Protein AF-A0A7T8QVP9-F1 (afdb_monomer)

Foldseek 3Di:
DPPQPVPPQPDEAEDELPVVLVDPCNVVCCVVRHSHYDRNVNHDPPCLLQDLCRVAVVVQLCVQLVVDDDPDPVRSVVSSVVSNVPDDPVRSVVSVVVNVVSVVVVVVVVVVVVVVD

Nearest PDB structures (foldseek):
  3f2k-assembly2_B  TM=8.874E-01  e=1.638E-02  Homo sapiens
  3k9j-assembly2_A  TM=8.917E-01  e=2.202E-02  Homo sapiens
  3k9k-assembly3_B  TM=8.785E-01  e=4.222E-02  Homo sapiens
  3k9j-assembly3_B  TM=7.671E-01  e=2.960E-02  Homo sapiens
  3f2k-assembly1_A  TM=7.787E-01  e=6.779E-02  Homo sapiens

Solvent-accessible surface area (backbone atoms only — not comparable to full-atom values): 6940 Å² total; per-residue (Å²): 125,79,74,72,58,66,69,77,40,72,51,68,47,80,57,60,58,51,72,72,57,67,37,84,64,41,59,58,49,45,67,78,68,42,74,36,65,54,56,36,86,76,36,69,76,94,47,52,80,52,35,50,53,60,68,37,55,50,52,52,40,46,60,61,50,68,71,52,90,63,98,42,72,66,55,43,49,54,43,45,53,47,49,57,72,68,52,54,66,69,57,52,54,52,40,56,65,47,33,61,63,37,47,54,50,50,53,52,53,52,53,52,61,62,76,76,109

InterPro domains:
  IPR036397 Ribonuclease H superfamily [G3DSA:3.30.420.10] (2-113)

Structure (mmCIF, N/CA/C/O backbone):
data_AF-A0A7T8QVP9-F1
#
_entry.id   AF-A0A7T8QVP9-F1
#
loop_
_atom_site.group_PDB
_atom_site.id
_atom_site.type_symbol
_atom_site.label_atom_id
_atom_site.label_alt_id
_atom_site.label_comp_id
_atom_site.label_asym_id
_atom_site.label_entity_id
_atom_site.label_seq_id
_atom_site.pdbx_PDB_ins_code
_atom_site.Cartn_x
_atom_site.Cartn_y
_atom_site.Cartn_z
_atom_site.occupancy
_atom_site.B_iso_or_equiv
_atom_site.auth_seq_id
_atom_site.auth_comp_id
_atom_site.auth_asym_id
_atom_site.auth_atom_id
_atom_site.pdbx_PDB_model_num
ATOM 1 N N . MET A 1 1 ? 7.687 2.201 11.384 1.00 40.66 1 MET A N 1
ATOM 2 C CA . MET A 1 1 ? 8.553 2.075 10.194 1.00 40.66 1 MET A CA 1
ATOM 3 C C . MET A 1 1 ? 8.331 0.685 9.639 1.00 40.66 1 MET A C 1
ATOM 5 O O . MET A 1 1 ? 8.172 -0.220 10.449 1.00 40.66 1 MET A O 1
ATOM 9 N N . VAL A 1 2 ? 8.235 0.523 8.316 1.00 45.09 2 VAL A N 1
ATOM 10 C CA . VAL A 1 2 ? 8.286 -0.816 7.710 1.00 45.09 2 VAL A CA 1
ATOM 11 C C . VAL A 1 2 ? 9.587 -1.434 8.199 1.00 45.09 2 VAL A C 1
ATOM 13 O O . VAL A 1 2 ? 10.636 -0.811 8.049 1.00 45.09 2 VAL A O 1
ATOM 16 N N . ASP A 1 3 ? 9.512 -2.574 8.874 1.00 49.59 3 ASP A N 1
ATOM 17 C CA . ASP A 1 3 ? 10.712 -3.314 9.229 1.00 49.59 3 ASP A CA 1
ATOM 18 C C . ASP A 1 3 ? 11.375 -3.697 7.899 1.00 49.59 3 ASP A C 1
ATOM 20 O O . ASP A 1 3 ? 10.842 -4.502 7.133 1.00 49.59 3 ASP A O 1
ATOM 24 N N . ALA A 1 4 ? 12.461 -3.000 7.549 1.00 53.12 4 ALA A N 1
ATOM 25 C CA . ALA A 1 4 ? 13.071 -3.000 6.216 1.00 53.12 4 ALA A CA 1
ATOM 26 C C . ALA A 1 4 ? 13.714 -4.351 5.843 1.00 53.12 4 ALA A C 1
ATOM 28 O O . ALA A 1 4 ? 14.392 -4.469 4.823 1.00 53.12 4 ALA A O 1
ATOM 29 N N . THR A 1 5 ? 13.512 -5.368 6.678 1.00 54.41 5 THR A N 1
ATOM 30 C CA . THR A 1 5 ? 14.224 -6.640 6.694 1.00 54.41 5 THR A CA 1
ATOM 31 C C . THR A 1 5 ? 13.438 -7.794 6.069 1.00 54.41 5 THR A C 1
ATOM 33 O O . THR A 1 5 ? 13.935 -8.917 6.060 1.00 54.41 5 THR A O 1
ATOM 36 N N . TYR A 1 6 ? 12.256 -7.563 5.485 1.00 55.41 6 TYR A N 1
ATOM 37 C CA . TYR A 1 6 ? 11.443 -8.637 4.902 1.00 55.41 6 TYR A CA 1
ATOM 38 C C . TYR A 1 6 ? 11.671 -8.851 3.390 1.00 55.41 6 TYR A C 1
ATOM 40 O O . TYR A 1 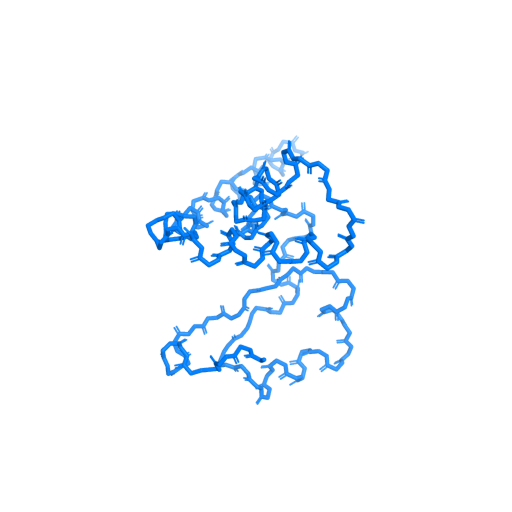6 ? 11.323 -7.975 2.601 1.00 55.41 6 TYR A O 1
ATOM 48 N N . PRO A 1 7 ? 12.131 -10.037 2.946 1.00 57.97 7 PRO A N 1
ATOM 49 C CA . PRO A 1 7 ? 13.120 -10.906 3.572 1.00 57.97 7 PRO A CA 1
ATOM 50 C C . PRO A 1 7 ? 14.510 -10.536 3.015 1.00 57.97 7 PRO A C 1
ATOM 52 O O . PRO A 1 7 ? 14.825 -10.851 1.870 1.00 57.97 7 PRO A O 1
ATOM 55 N N . GLU A 1 8 ? 15.326 -9.825 3.793 1.00 72.06 8 GLU A N 1
ATOM 56 C CA . GLU A 1 8 ? 16.726 -9.492 3.455 1.00 72.06 8 GLU A CA 1
ATOM 57 C C . GLU A 1 8 ? 16.904 -8.591 2.215 1.00 72.06 8 GLU A C 1
ATOM 59 O O . GLU A 1 8 ? 17.873 -8.701 1.468 1.00 72.06 8 GLU A O 1
ATOM 64 N N . GLY A 1 9 ? 15.961 -7.677 1.970 1.00 72.81 9 GLY A N 1
ATOM 65 C CA . GLY A 1 9 ? 16.042 -6.755 0.833 1.00 72.81 9 GLY A CA 1
ATOM 66 C C . GLY A 1 9 ? 15.619 -7.356 -0.510 1.00 72.81 9 GLY A C 1
ATOM 67 O O . GLY A 1 9 ? 15.716 -6.692 -1.539 1.00 72.81 9 GLY A O 1
ATOM 68 N N . ASN A 1 10 ? 15.080 -8.578 -0.523 1.00 86.69 10 ASN A N 1
ATOM 69 C CA . ASN A 1 10 ? 14.478 -9.167 -1.717 1.00 86.69 10 ASN A CA 1
ATOM 70 C C . ASN A 1 10 ? 13.048 -8.643 -1.956 1.00 86.69 10 ASN A C 1
ATOM 72 O O . ASN A 1 10 ? 12.072 -9.398 -1.960 1.00 86.69 10 ASN A O 1
ATOM 76 N N . TYR A 1 11 ? 12.914 -7.329 -2.111 1.00 88.88 11 TYR A N 1
ATOM 77 C CA . TYR A 1 11 ? 11.652 -6.667 -2.416 1.00 88.88 11 TYR A CA 1
ATOM 78 C C . TYR A 1 11 ? 11.884 -5.393 -3.223 1.00 88.88 11 TYR A C 1
ATOM 80 O O . TYR A 1 11 ? 12.981 -4.842 -3.260 1.00 88.88 11 TYR A O 1
ATOM 88 N N . VAL A 1 12 ? 10.811 -4.902 -3.840 1.00 90.81 12 VAL A N 1
ATOM 89 C CA . VAL A 1 12 ? 10.774 -3.567 -4.431 1.00 90.81 12 VAL A CA 1
ATOM 90 C C . VAL A 1 12 ? 9.610 -2.809 -3.819 1.00 90.81 12 VAL A C 1
ATOM 92 O O . VAL A 1 12 ? 8.473 -3.278 -3.851 1.00 90.81 12 VAL A O 1
ATOM 95 N N . PHE A 1 13 ? 9.891 -1.640 -3.253 1.00 91.62 13 PHE A N 1
ATOM 96 C CA . PHE A 1 13 ? 8.863 -0.750 -2.740 1.00 91.62 13 PHE A CA 1
ATOM 97 C C . PHE A 1 13 ? 8.133 -0.062 -3.897 1.00 91.62 13 PHE A C 1
ATOM 99 O O . PHE A 1 13 ? 8.739 0.661 -4.692 1.00 91.62 13 PHE A O 1
ATOM 106 N N . GLN A 1 14 ? 6.827 -0.292 -3.993 1.00 91.69 14 GLN A N 1
ATOM 107 C CA . GLN A 1 14 ? 5.955 0.374 -4.953 1.00 91.69 14 GLN A CA 1
ATOM 108 C C . GLN A 1 14 ? 5.206 1.517 -4.260 1.00 91.69 14 GLN A C 1
ATOM 110 O O . GLN A 1 14 ? 4.791 1.400 -3.111 1.00 91.69 14 GLN A O 1
ATOM 115 N N . GLN A 1 15 ? 5.045 2.621 -4.985 1.00 90.56 15 GLN A N 1
ATOM 116 C CA . GLN A 1 15 ? 4.287 3.801 -4.577 1.00 90.56 15 GLN A CA 1
ATOM 117 C C . GLN A 1 15 ? 3.671 4.464 -5.807 1.00 90.56 15 GLN A C 1
ATOM 119 O O . GLN A 1 15 ? 4.133 4.247 -6.934 1.00 90.56 15 GLN A O 1
ATOM 124 N N . ASP A 1 16 ? 2.631 5.265 -5.597 1.00 88.81 16 ASP A N 1
ATOM 125 C CA . ASP A 1 16 ? 2.003 6.016 -6.674 1.00 88.81 16 ASP A CA 1
ATOM 126 C C . ASP A 1 16 ? 2.770 7.314 -7.002 1.00 88.81 16 ASP A C 1
ATOM 128 O O . ASP A 1 16 ? 3.871 7.586 -6.514 1.00 88.81 16 ASP A O 1
ATOM 132 N N . SER A 1 17 ? 2.188 8.123 -7.890 1.00 88.19 17 SER A N 1
ATOM 133 C CA . SER A 1 17 ? 2.778 9.390 -8.327 1.00 88.19 17 SER A CA 1
ATOM 134 C C . SER A 1 17 ? 2.216 10.617 -7.584 1.00 88.19 17 SER A C 1
ATOM 136 O O . SER A 1 17 ? 2.276 11.732 -8.120 1.00 88.19 17 SER A O 1
ATOM 138 N N . ALA A 1 18 ? 1.644 10.456 -6.384 1.00 87.94 18 ALA A N 1
ATOM 139 C CA . ALA A 1 18 ? 1.091 11.572 -5.616 1.00 87.94 18 ALA A CA 1
ATOM 140 C C . ALA A 1 18 ? 2.167 12.633 -5.286 1.00 87.94 18 ALA A C 1
ATOM 142 O O . ALA A 1 18 ? 3.357 12.312 -5.212 1.00 87.94 18 ALA A O 1
ATOM 143 N N . PRO A 1 19 ? 1.790 13.914 -5.081 1.00 89.62 19 PRO A N 1
ATOM 144 C CA . PRO A 1 19 ? 2.752 15.006 -4.901 1.00 89.62 19 PRO A CA 1
ATOM 145 C C . PRO A 1 19 ? 3.793 14.778 -3.795 1.00 89.62 19 PRO A C 1
ATOM 147 O O . PRO A 1 19 ? 4.945 15.166 -3.968 1.00 89.62 19 PRO A O 1
ATOM 150 N N . GLY A 1 20 ? 3.423 14.104 -2.699 1.00 89.19 20 GLY A N 1
ATOM 151 C CA . GLY A 1 20 ? 4.352 13.764 -1.615 1.00 89.19 20 GLY A CA 1
ATOM 152 C C . GLY A 1 20 ? 5.501 12.859 -2.071 1.00 89.19 20 GLY A C 1
ATOM 153 O O . GLY A 1 20 ? 6.657 13.139 -1.771 1.00 89.19 20 GLY A O 1
ATOM 154 N N . HIS A 1 21 ? 5.213 11.852 -2.899 1.00 87.88 21 HIS A N 1
ATOM 155 C CA . HIS A 1 21 ? 6.219 10.933 -3.448 1.00 87.88 21 HIS A CA 1
ATOM 156 C C . HIS A 1 21 ? 7.106 11.572 -4.534 1.00 87.88 21 HIS A C 1
ATOM 158 O O . HIS A 1 21 ? 8.120 11.002 -4.937 1.00 87.88 21 HIS A O 1
ATOM 164 N N . LYS A 1 22 ? 6.740 12.770 -5.011 1.00 87.69 22 LYS A N 1
ATOM 165 C CA . LYS A 1 22 ? 7.516 13.587 -5.961 1.00 87.69 22 LYS A CA 1
ATOM 166 C C . LYS A 1 22 ? 8.385 14.643 -5.275 1.00 87.69 22 LYS A C 1
ATOM 168 O O . LYS A 1 22 ? 9.115 15.358 -5.963 1.00 87.69 22 LYS A O 1
ATOM 173 N N . ALA A 1 23 ? 8.289 14.783 -3.951 1.00 91.62 23 ALA A N 1
ATOM 174 C CA . ALA A 1 23 ? 9.092 15.742 -3.204 1.00 91.62 23 ALA A CA 1
ATOM 175 C C . ALA A 1 23 ? 10.589 15.462 -3.398 1.00 91.62 23 ALA A C 1
ATOM 177 O O . ALA A 1 23 ? 11.001 14.311 -3.510 1.00 91.62 23 ALA A O 1
ATOM 178 N N . LYS A 1 24 ? 11.410 16.519 -3.431 1.00 89.69 24 LYS A N 1
ATOM 179 C CA . LYS A 1 24 ? 12.844 16.418 -3.760 1.00 89.69 24 LYS A CA 1
ATOM 180 C C . LYS A 1 24 ? 13.605 15.448 -2.855 1.00 89.69 24 LYS A C 1
ATOM 182 O O . LYS A 1 24 ? 14.466 14.723 -3.339 1.00 89.69 24 LYS A O 1
ATOM 187 N N . ASP A 1 25 ? 13.256 15.421 -1.574 1.00 92.50 25 ASP A N 1
ATOM 188 C CA . ASP A 1 25 ? 13.969 14.622 -0.575 1.00 92.50 25 ASP A CA 1
ATOM 189 C C . ASP A 1 25 ? 13.496 13.161 -0.534 1.00 92.50 25 ASP A C 1
ATOM 191 O O . ASP A 1 25 ? 14.185 12.301 0.008 1.00 92.50 25 ASP A O 1
ATOM 195 N N . HIS A 1 26 ? 12.340 12.858 -1.134 1.00 91.38 26 HIS A N 1
ATOM 196 C CA . HIS A 1 26 ? 11.721 11.536 -1.056 1.00 91.38 26 HIS A CA 1
ATOM 197 C C . HIS A 1 26 ? 12.500 10.449 -1.819 1.00 91.38 26 HIS A C 1
ATOM 199 O O . HIS A 1 26 ? 12.814 9.431 -1.205 1.00 91.38 26 HIS A O 1
ATOM 205 N N . PRO A 1 27 ? 12.900 10.635 -3.099 1.00 90.62 27 PRO A N 1
ATOM 206 C CA . PRO A 1 27 ? 13.733 9.656 -3.799 1.00 90.62 27 PRO A CA 1
ATOM 207 C C . PRO A 1 27 ? 15.046 9.372 -3.071 1.00 90.62 27 PRO A C 1
ATOM 209 O O . PRO A 1 27 ? 15.404 8.211 -2.908 1.00 90.62 27 PRO A O 1
ATOM 212 N N . LYS A 1 28 ? 15.709 10.422 -2.565 1.00 92.19 28 LYS A N 1
ATOM 213 C CA . LYS A 1 28 ? 16.957 10.287 -1.807 1.00 92.19 28 LYS A CA 1
ATOM 214 C C . LYS A 1 28 ? 16.755 9.422 -0.562 1.00 92.19 28 LYS A C 1
ATOM 216 O O . LYS A 1 28 ? 17.527 8.503 -0.321 1.00 92.19 28 LYS A O 1
ATOM 221 N N . TRP A 1 29 ? 15.689 9.674 0.197 1.00 93.38 29 TRP A N 1
ATOM 222 C CA . TRP A 1 29 ? 15.368 8.849 1.356 1.00 93.38 29 TRP A CA 1
ATOM 223 C C . TRP A 1 29 ? 15.096 7.389 0.959 1.00 93.38 29 TRP A C 1
ATOM 225 O O . TRP A 1 29 ? 15.596 6.481 1.618 1.00 93.38 29 TRP A O 1
ATOM 235 N N . CYS A 1 30 ? 14.357 7.140 -0.129 1.00 92.38 30 CYS A N 1
ATOM 236 C CA . CYS A 1 30 ? 14.112 5.780 -0.619 1.00 92.38 30 CYS A CA 1
ATOM 237 C C . CYS A 1 30 ? 15.408 5.047 -0.997 1.00 92.38 30 CYS A C 1
ATOM 239 O O . CYS A 1 30 ? 15.550 3.881 -0.646 1.00 92.38 30 CYS A O 1
ATOM 241 N N . GLU A 1 31 ? 16.345 5.717 -1.671 1.00 91.88 31 GLU A N 1
ATOM 242 C CA . GLU A 1 31 ? 17.653 5.153 -2.042 1.00 91.88 31 GLU A CA 1
ATOM 243 C C . GLU A 1 31 ? 18.507 4.801 -0.816 1.00 91.88 31 GLU A C 1
ATOM 245 O O . GLU A 1 31 ? 19.189 3.781 -0.809 1.00 91.88 31 GLU A O 1
ATOM 250 N N . GLU A 1 32 ? 18.459 5.630 0.230 1.00 93.06 32 GLU A N 1
ATOM 251 C CA . GLU A 1 32 ? 19.248 5.440 1.452 1.00 93.06 32 GLU A CA 1
ATOM 252 C C . GLU A 1 32 ? 18.653 4.388 2.408 1.00 93.06 32 GLU A C 1
ATOM 254 O O . GLU A 1 32 ? 19.384 3.843 3.235 1.00 93.06 32 GLU A O 1
ATOM 259 N N . ASN A 1 33 ? 17.343 4.107 2.332 1.00 90.19 33 ASN A N 1
ATOM 260 C CA . ASN A 1 33 ? 16.625 3.339 3.364 1.00 90.19 33 ASN A CA 1
ATOM 261 C C . ASN A 1 33 ? 15.910 2.074 2.860 1.00 90.19 33 ASN A C 1
ATOM 263 O O . ASN A 1 33 ? 15.482 1.262 3.682 1.00 90.19 33 ASN A O 1
ATOM 267 N N . LEU A 1 34 ? 15.738 1.892 1.548 1.00 90.50 34 LEU A N 1
ATOM 268 C CA . LEU A 1 34 ? 15.022 0.749 0.969 1.00 90.50 34 LEU A CA 1
ATOM 269 C C . LEU A 1 34 ? 15.957 -0.074 0.084 1.00 90.50 34 LEU A C 1
ATOM 271 O O . LEU A 1 34 ? 16.831 0.466 -0.585 1.00 90.50 34 LEU A O 1
ATOM 275 N N . ALA A 1 35 ? 15.736 -1.388 0.029 1.00 90.81 35 ALA A N 1
ATOM 276 C CA . ALA A 1 35 ? 16.554 -2.270 -0.807 1.00 90.81 35 ALA A CA 1
ATOM 277 C C . ALA A 1 35 ? 16.389 -1.981 -2.309 1.00 90.81 35 ALA A C 1
ATOM 279 O O . ALA A 1 35 ? 17.353 -1.994 -3.071 1.00 90.81 35 ALA A O 1
ATOM 280 N N . ALA A 1 36 ? 15.157 -1.695 -2.725 1.00 91.94 36 ALA A N 1
ATOM 281 C CA . ALA A 1 36 ? 14.825 -1.172 -4.039 1.00 91.94 36 ALA A CA 1
ATOM 282 C C . ALA A 1 36 ? 13.474 -0.459 -3.967 1.00 91.94 36 ALA A C 1
ATOM 284 O O . ALA A 1 36 ? 12.611 -0.803 -3.155 1.00 91.94 36 ALA A O 1
ATOM 285 N N . PHE A 1 37 ? 13.254 0.506 -4.854 1.00 92.25 37 PHE A N 1
ATOM 286 C CA . PHE A 1 37 ? 11.960 1.160 -5.001 1.00 92.25 37 PHE A CA 1
ATOM 287 C C . PHE A 1 37 ? 11.684 1.500 -6.462 1.00 92.25 37 PHE A C 1
ATOM 289 O O . PHE A 1 37 ? 12.600 1.667 -7.269 1.00 92.25 37 PHE A O 1
ATOM 296 N N . TRP A 1 38 ? 10.407 1.621 -6.806 1.00 92.12 38 TRP A N 1
ATOM 297 C CA . TRP A 1 38 ? 10.006 2.210 -8.073 1.00 92.12 38 TRP A CA 1
ATOM 298 C C . TRP A 1 38 ? 9.909 3.730 -7.937 1.00 92.12 38 TRP A C 1
ATOM 300 O O . TRP A 1 38 ? 9.146 4.225 -7.096 1.00 92.12 38 TRP A O 1
ATOM 310 N N . PRO A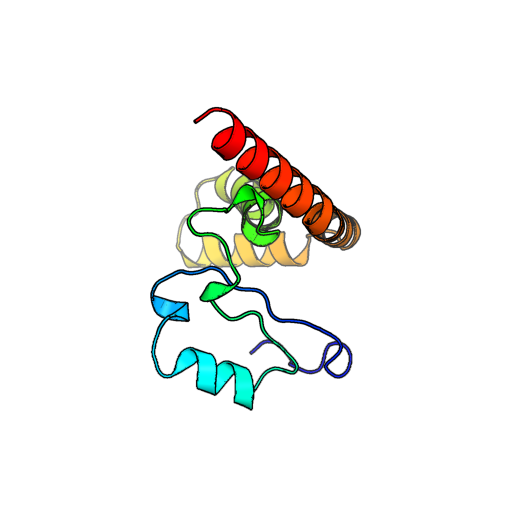 1 39 ? 10.651 4.497 -8.757 1.00 91.12 39 PRO A N 1
ATOM 311 C CA . PRO A 1 39 ? 10.495 5.939 -8.773 1.00 91.12 39 PRO A CA 1
ATOM 312 C C . PRO A 1 39 ? 9.081 6.295 -9.229 1.00 91.12 39 PRO A C 1
ATOM 314 O O . PRO A 1 39 ? 8.472 5.587 -10.034 1.00 91.12 39 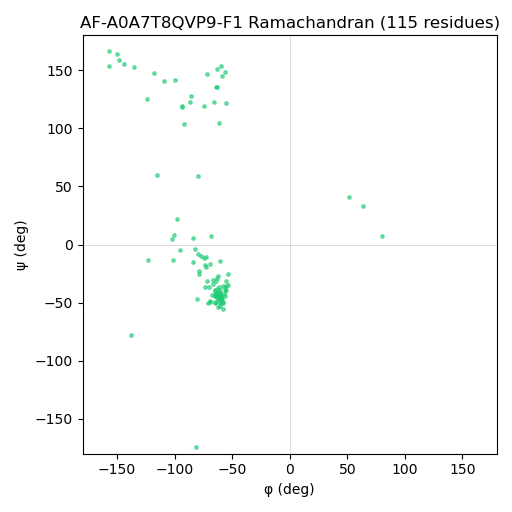PRO A O 1
ATOM 317 N N . TRP A 1 40 ? 8.573 7.437 -8.762 1.00 87.31 40 TRP A N 1
ATOM 318 C CA . TRP A 1 40 ? 7.228 7.926 -9.093 1.00 87.31 40 TRP A CA 1
ATOM 319 C C . TRP A 1 40 ? 6.970 8.007 -10.608 1.00 87.31 40 TRP A C 1
ATOM 321 O O . TRP A 1 40 ? 5.824 7.949 -11.043 1.00 87.31 40 TRP A O 1
ATOM 331 N N . SER A 1 41 ? 8.027 8.157 -11.413 1.00 88.94 41 SER A N 1
ATOM 332 C CA . SER A 1 41 ? 7.974 8.234 -12.875 1.00 88.94 41 SER A CA 1
ATOM 333 C C . SER A 1 41 ? 7.679 6.892 -13.549 1.00 88.94 41 SER A C 1
ATOM 335 O O . SER A 1 41 ? 7.251 6.875 -14.701 1.00 88.94 41 SER A O 1
ATOM 337 N N . MET A 1 42 ? 7.891 5.775 -12.848 1.00 88.50 42 MET A N 1
ATOM 338 C CA . MET A 1 42 ? 7.577 4.434 -13.337 1.00 88.50 42 MET A CA 1
ATOM 339 C C . MET A 1 42 ? 6.083 4.117 -13.216 1.00 88.50 42 MET A C 1
ATOM 341 O O . MET A 1 42 ? 5.561 3.302 -13.977 1.00 88.50 42 MET A O 1
ATOM 345 N N . TRP A 1 43 ? 5.383 4.763 -12.279 1.00 87.00 43 TRP A N 1
ATOM 346 C CA . TRP A 1 43 ? 3.966 4.521 -12.056 1.00 87.00 43 TRP A CA 1
ATOM 347 C C . TRP A 1 43 ? 3.094 5.380 -12.984 1.00 87.00 43 TRP A C 1
ATOM 349 O O . TRP A 1 43 ? 3.253 6.605 -13.020 1.00 87.00 43 TRP A O 1
ATOM 359 N N . PRO A 1 44 ? 2.146 4.786 -13.727 1.00 83.81 44 PRO A N 1
ATOM 360 C CA . PRO A 1 44 ? 1.219 5.558 -14.541 1.00 83.81 44 PRO A CA 1
ATOM 361 C C . PRO A 1 44 ? 0.320 6.441 -13.650 1.00 83.81 44 PRO A C 1
ATOM 363 O O . PRO A 1 44 ? -0.208 5.969 -12.638 1.00 83.81 44 PRO A O 1
ATOM 366 N N . PRO A 1 45 ? 0.107 7.724 -14.002 1.00 82.44 45 PRO A N 1
ATOM 367 C CA . PRO A 1 45 ? -0.821 8.584 -13.273 1.00 82.44 45 PRO A CA 1
ATOM 368 C C . PRO A 1 45 ? -2.233 7.987 -13.211 1.00 82.44 45 PRO A C 1
ATOM 370 O O . PRO A 1 45 ? -2.662 7.302 -14.140 1.00 82.44 45 PRO A O 1
ATOM 373 N N . SER A 1 46 ? -2.958 8.266 -12.122 1.00 84.38 46 SER A N 1
ATOM 374 C CA . SER A 1 46 ? -4.385 7.933 -11.970 1.00 84.38 46 SER A CA 1
ATOM 375 C C . SER A 1 46 ? -4.737 6.467 -12.262 1.00 84.38 46 SER A C 1
ATOM 377 O O . SER A 1 46 ? -5.750 6.189 -12.895 1.00 84.38 46 SER A O 1
ATOM 379 N N . SER A 1 47 ? -3.898 5.529 -11.812 1.00 88.50 47 SER A N 1
ATOM 380 C CA . SER A 1 47 ? -4.058 4.090 -12.080 1.00 88.50 47 SER A CA 1
ATOM 381 C C . SER A 1 47 ? -4.321 3.264 -10.806 1.00 88.50 47 SER A C 1
ATOM 383 O O . SER A 1 47 ? -3.538 2.360 -10.500 1.00 88.50 47 SER A O 1
ATOM 385 N N . PRO A 1 48 ? -5.408 3.538 -10.051 1.00 89.69 48 PRO A N 1
ATOM 386 C CA . PRO A 1 48 ? -5.738 2.783 -8.835 1.00 89.69 48 PRO A CA 1
ATOM 387 C C . PRO A 1 48 ? -6.027 1.305 -9.138 1.00 89.69 48 PRO A C 1
ATOM 389 O O . PRO A 1 48 ? -5.703 0.426 -8.345 1.00 89.69 48 PRO A O 1
ATOM 392 N N . ASP A 1 49 ? -6.519 0.994 -10.343 1.00 90.69 49 ASP A N 1
ATOM 393 C CA . ASP A 1 49 ? -6.760 -0.381 -10.804 1.00 90.69 49 ASP A CA 1
ATOM 394 C C . ASP A 1 49 ? -5.504 -1.257 -10.856 1.00 90.69 49 ASP A C 1
ATOM 396 O O . ASP A 1 49 ? -5.611 -2.482 -10.977 1.00 90.69 49 ASP A O 1
ATOM 400 N N . CYS A 1 50 ? -4.325 -0.636 -10.781 1.00 90.88 50 CYS A N 1
ATOM 401 C CA . CYS A 1 50 ? -3.033 -1.300 -10.788 1.00 90.88 50 CYS A CA 1
ATOM 402 C C . CYS A 1 50 ? -2.406 -1.412 -9.393 1.00 90.88 50 CYS A C 1
ATOM 404 O O . CYS A 1 50 ? -1.473 -2.192 -9.242 1.00 90.88 50 CYS A O 1
ATOM 406 N N . ASN A 1 51 ? -2.894 -0.698 -8.373 1.00 92.25 51 ASN A N 1
ATOM 407 C CA . ASN A 1 51 ? -2.324 -0.719 -7.023 1.00 92.25 51 ASN A CA 1
ATOM 408 C C . ASN A 1 51 ? -3.040 -1.751 -6.123 1.00 92.25 51 ASN A C 1
ATOM 410 O O . ASN A 1 51 ? -4.233 -1.581 -5.861 1.00 92.25 51 ASN A O 1
ATOM 414 N N . PRO A 1 52 ? -2.347 -2.786 -5.600 1.00 94.31 52 PRO A N 1
ATOM 415 C CA . PRO A 1 52 ? -2.946 -3.798 -4.722 1.00 94.31 52 PRO A CA 1
ATOM 416 C C . PRO A 1 52 ? -3.648 -3.246 -3.481 1.00 94.31 52 PRO A C 1
ATOM 418 O O . PRO A 1 52 ? -4.636 -3.836 -3.026 1.00 94.31 52 PRO A O 1
ATOM 421 N N . LEU A 1 53 ? -3.161 -2.123 -2.945 1.00 94.50 53 LEU A N 1
ATOM 422 C CA . LEU A 1 53 ? -3.832 -1.439 -1.845 1.00 94.50 53 LEU A CA 1
ATOM 423 C C . LEU A 1 53 ? -5.193 -0.901 -2.298 1.00 94.50 53 LEU A C 1
ATOM 425 O O . LEU A 1 53 ? -6.202 -1.222 -1.673 1.00 94.50 53 LEU A O 1
ATOM 429 N N . ASP A 1 54 ? -5.240 -0.185 -3.421 1.00 93.50 54 ASP A N 1
ATOM 430 C CA . ASP A 1 54 ? -6.447 0.495 -3.899 1.00 93.50 54 ASP A CA 1
ATOM 431 C C . ASP A 1 54 ? -7.514 -0.482 -4.414 1.00 93.50 54 ASP A C 1
ATOM 433 O O . ASP A 1 54 ? -8.666 -0.423 -3.984 1.00 93.50 54 ASP A O 1
ATOM 437 N N . TYR A 1 55 ? -7.160 -1.426 -5.297 1.00 93.94 55 TYR A N 1
ATOM 438 C CA . TYR A 1 55 ? -8.159 -2.321 -5.903 1.00 93.94 55 TYR A CA 1
ATOM 439 C C . TYR A 1 55 ? -8.634 -3.453 -4.980 1.00 93.94 55 TYR A C 1
ATOM 441 O O . TYR A 1 55 ? -9.551 -4.196 -5.342 1.00 93.94 55 TYR A O 1
ATOM 449 N N . GLY A 1 56 ? -7.979 -3.655 -3.834 1.00 95.88 56 GLY A N 1
ATOM 450 C CA . GLY A 1 56 ? -8.176 -4.836 -2.996 1.00 95.88 56 GLY A CA 1
ATOM 451 C C . GLY A 1 56 ? -8.248 -4.519 -1.512 1.00 95.88 56 GLY A C 1
ATOM 452 O O . GLY A 1 56 ? -9.333 -4.536 -0.927 1.00 95.88 56 GLY A O 1
ATOM 453 N N . ILE A 1 57 ? -7.085 -4.291 -0.901 1.00 96.12 57 ILE A N 1
ATOM 454 C CA . ILE A 1 57 ? -6.912 -4.258 0.559 1.00 96.12 57 ILE A CA 1
ATOM 455 C C . ILE A 1 57 ? -7.734 -3.128 1.190 1.00 96.12 57 ILE A C 1
ATOM 457 O O . ILE A 1 57 ? -8.561 -3.400 2.062 1.00 96.12 57 ILE A O 1
ATOM 461 N N . CYS A 1 58 ? -7.573 -1.891 0.712 1.00 95.44 58 CYS A N 1
ATOM 462 C CA . CYS A 1 58 ? -8.290 -0.724 1.227 1.00 95.44 58 CYS A CA 1
ATOM 463 C C . CYS A 1 58 ? -9.804 -0.899 1.089 1.00 95.44 58 CYS A C 1
ATOM 465 O O . CYS A 1 58 ? -10.532 -0.687 2.054 1.00 95.44 58 CYS A O 1
ATOM 467 N N . GLY A 1 59 ? -10.276 -1.392 -0.061 1.00 95.50 59 GLY A N 1
ATOM 468 C CA . GLY A 1 59 ? -11.701 -1.633 -0.280 1.00 95.50 59 GLY A CA 1
ATOM 469 C C . GLY A 1 59 ? -12.297 -2.701 0.646 1.00 95.50 59 GLY A C 1
ATOM 470 O O . GLY A 1 59 ? -13.470 -2.614 0.999 1.00 95.50 59 GLY A O 1
ATOM 471 N N . VAL A 1 60 ? -11.533 -3.720 1.061 1.00 95.88 60 VAL A N 1
ATOM 472 C CA . VAL A 1 60 ? -12.003 -4.690 2.071 1.00 95.88 60 VAL A CA 1
ATOM 473 C C . VAL A 1 60 ? -12.114 -4.040 3.442 1.00 95.88 60 VAL A C 1
ATOM 475 O O . VAL A 1 60 ? -13.147 -4.202 4.091 1.00 95.88 60 VAL A O 1
ATOM 478 N N . VAL A 1 61 ? -11.074 -3.321 3.868 1.00 97.31 61 VAL A N 1
ATOM 479 C CA . VAL A 1 61 ? -11.056 -2.644 5.171 1.00 97.31 61 VAL A CA 1
ATOM 480 C C . VAL A 1 61 ? -12.207 -1.647 5.250 1.00 97.31 61 VAL A C 1
ATOM 482 O O . VAL A 1 61 ? -13.011 -1.730 6.171 1.00 97.31 61 VAL A O 1
ATOM 485 N N . GLU A 1 62 ? -12.349 -0.781 4.247 1.00 96.81 62 GLU A N 1
ATOM 486 C CA . GLU A 1 62 ? -13.414 0.218 4.172 1.00 96.81 62 GLU A CA 1
ATOM 487 C C . GLU A 1 62 ? -14.805 -0.422 4.208 1.00 96.81 62 GLU A C 1
ATOM 489 O O . GLU A 1 62 ? -15.633 -0.036 5.028 1.00 96.81 62 GLU A O 1
ATOM 494 N N . ARG A 1 63 ? -15.075 -1.446 3.383 1.00 96.88 63 ARG A N 1
ATOM 495 C CA . ARG A 1 63 ? -16.399 -2.099 3.369 1.00 96.88 63 ARG A CA 1
ATOM 496 C C . ARG A 1 63 ? -16.796 -2.658 4.729 1.00 96.88 63 ARG A C 1
ATOM 498 O O . ARG A 1 63 ? -17.979 -2.662 5.060 1.00 96.88 63 ARG A O 1
ATOM 505 N N . LYS A 1 64 ? -15.834 -3.175 5.491 1.00 96.38 64 LYS A N 1
ATOM 506 C CA . LYS A 1 64 ? -16.108 -3.763 6.800 1.00 96.38 64 LYS A CA 1
ATOM 507 C C . LYS A 1 64 ? -16.247 -2.701 7.883 1.00 96.38 64 LYS A C 1
ATOM 509 O O . LYS A 1 64 ? -17.223 -2.730 8.630 1.00 96.38 64 LYS A O 1
ATOM 514 N N . THR A 1 65 ? -15.328 -1.743 7.945 1.00 97.06 65 THR A N 1
ATOM 515 C CA . THR A 1 65 ? -15.338 -0.719 8.995 1.00 97.06 65 THR A CA 1
ATOM 516 C C . THR A 1 65 ? -16.438 0.312 8.782 1.00 97.06 65 THR A C 1
ATOM 518 O O . THR A 1 65 ? -17.081 0.701 9.751 1.00 97.06 65 THR A O 1
ATOM 521 N N . CYS A 1 66 ? -16.736 0.695 7.541 1.00 96.12 66 CYS A N 1
ATOM 522 C CA . CYS A 1 66 ? -17.781 1.668 7.209 1.00 96.12 66 CYS A CA 1
ATOM 523 C C . CYS A 1 66 ? -19.188 1.052 7.116 1.00 96.12 66 CYS A C 1
ATOM 525 O O . CYS A 1 66 ? -20.136 1.744 6.749 1.00 96.12 66 CYS A O 1
ATOM 527 N N . SER A 1 67 ? -19.353 -0.234 7.453 1.00 96.31 67 SER A N 1
ATOM 528 C CA . SER A 1 67 ? -20.676 -0.872 7.553 1.00 96.31 67 SER A CA 1
ATOM 529 C C . SER A 1 67 ? -21.500 -0.365 8.745 1.00 96.31 67 SER A C 1
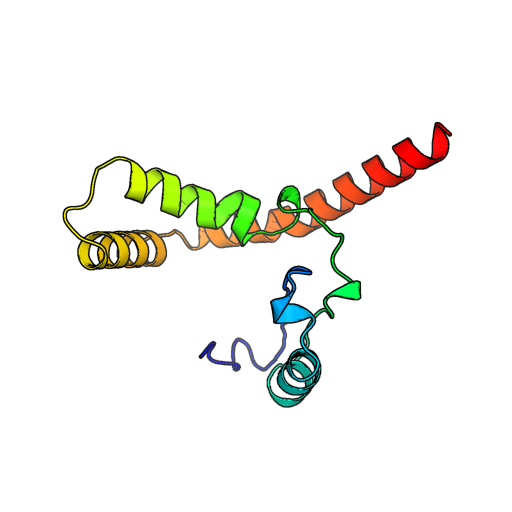ATOM 531 O O . SER A 1 67 ? -22.719 -0.539 8.772 1.00 96.31 67 SER A O 1
ATOM 533 N N . ILE A 1 68 ? -20.842 0.289 9.709 1.00 94.38 68 ILE A N 1
ATOM 534 C CA . ILE A 1 68 ? -21.448 0.913 10.886 1.00 94.38 68 ILE A CA 1
ATOM 535 C C . ILE A 1 68 ? -20.858 2.313 11.126 1.00 94.38 68 ILE A C 1
ATOM 537 O O . ILE A 1 68 ? -19.705 2.567 10.769 1.00 94.38 68 ILE A O 1
ATOM 541 N N . PRO A 1 69 ? -21.610 3.232 11.757 1.00 96.50 69 PRO A N 1
ATOM 542 C CA . PRO A 1 69 ? -21.051 4.486 12.242 1.00 96.50 69 PRO A CA 1
ATOM 543 C C . PRO A 1 69 ? -20.155 4.254 13.468 1.00 96.50 69 PRO A C 1
ATOM 545 O O . PRO A 1 69 ? -20.444 3.409 14.315 1.00 96.50 69 PRO A O 1
ATOM 548 N N . HIS A 1 70 ? -19.104 5.064 13.597 1.00 98.00 70 HIS A N 1
ATOM 549 C CA . HIS A 1 70 ? -18.195 5.060 14.749 1.00 98.00 70 HIS A CA 1
ATOM 550 C C . HIS A 1 70 ? -18.399 6.314 15.596 1.00 98.00 70 HIS A C 1
ATOM 552 O O . HIS A 1 70 ? -18.580 7.406 15.063 1.00 98.00 70 HIS A O 1
ATOM 558 N N . ALA A 1 71 ? -18.343 6.170 16.921 1.00 97.69 71 ALA A N 1
ATOM 559 C CA . ALA A 1 71 ? -18.577 7.275 17.856 1.00 97.69 71 ALA A CA 1
ATOM 560 C C . ALA A 1 71 ? -17.417 8.289 17.925 1.00 97.69 71 ALA A C 1
ATOM 562 O O . ALA A 1 71 ? -17.591 9.398 18.427 1.00 97.69 71 ALA A O 1
ATOM 563 N N . SER A 1 72 ? -16.227 7.914 17.452 1.00 98.31 72 SER A N 1
ATOM 564 C CA . SER A 1 72 ? -15.037 8.763 17.445 1.00 98.31 72 SER A CA 1
ATOM 565 C C . SER A 1 72 ? -14.034 8.307 16.384 1.00 98.31 72 SER A C 1
ATOM 567 O O . SER A 1 72 ? -14.114 7.195 15.858 1.00 98.31 72 SER A O 1
ATOM 569 N N . VAL A 1 73 ? -13.048 9.162 16.104 1.00 98.00 73 VAL A N 1
ATOM 570 C CA . VAL A 1 73 ? -11.911 8.818 15.237 1.00 98.00 73 VAL A CA 1
ATOM 571 C C . VAL A 1 73 ? -11.107 7.650 15.812 1.00 98.00 73 VAL A C 1
ATOM 573 O O . VAL A 1 73 ? -10.654 6.798 15.055 1.00 98.00 73 VAL A O 1
ATOM 576 N N . ASP A 1 74 ? -10.953 7.571 17.133 1.00 98.44 74 ASP A N 1
ATOM 577 C CA . ASP A 1 74 ? -10.200 6.482 17.764 1.00 98.44 74 ASP A CA 1
ATOM 578 C C . ASP A 1 74 ? -10.942 5.145 17.671 1.00 98.44 74 ASP A C 1
ATOM 580 O O . ASP A 1 74 ? -10.316 4.119 17.414 1.00 98.44 74 ASP A O 1
ATOM 584 N N . ALA A 1 75 ? -12.276 5.154 17.773 1.00 98.25 75 ALA A N 1
ATOM 585 C CA . ALA A 1 75 ? -13.085 3.963 17.517 1.00 98.25 75 ALA A CA 1
ATOM 586 C C . ALA A 1 75 ? -12.934 3.481 16.062 1.00 98.25 75 ALA A C 1
ATOM 588 O O . ALA A 1 75 ? -12.752 2.286 15.827 1.00 98.25 75 ALA A O 1
ATOM 589 N N . LEU A 1 76 ? -12.924 4.408 15.095 1.00 98.06 76 LEU A N 1
ATOM 590 C CA . LEU A 1 76 ? -12.682 4.078 13.688 1.00 98.06 76 LEU A CA 1
ATOM 591 C C . LEU A 1 76 ? -11.275 3.498 13.468 1.00 98.06 76 LEU A C 1
ATOM 593 O O . LEU A 1 76 ? -11.141 2.485 12.784 1.00 98.06 76 LEU A O 1
ATOM 597 N N . LYS A 1 77 ? -10.230 4.098 14.054 1.00 98.00 77 LYS A N 1
ATOM 598 C CA . LYS A 1 77 ? -8.853 3.577 13.966 1.00 98.00 77 LYS A CA 1
ATOM 599 C C . LYS A 1 77 ? -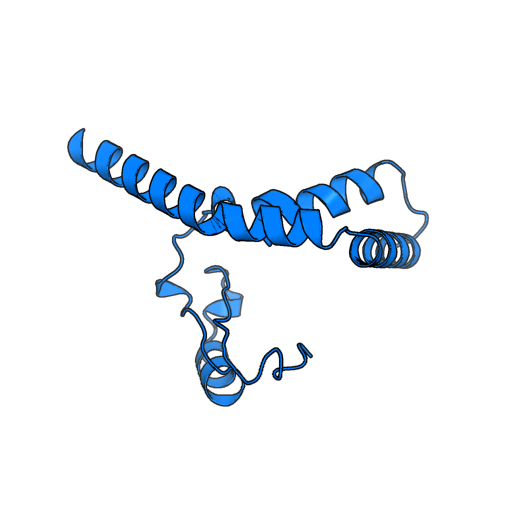8.756 2.157 14.518 1.00 98.00 77 LYS A C 1
ATOM 601 O O . LYS A 1 77 ? -8.225 1.290 13.834 1.00 98.00 77 LYS A O 1
ATOM 606 N N . ALA A 1 78 ? -9.331 1.905 15.695 1.00 97.94 78 ALA A N 1
ATOM 607 C CA . ALA A 1 78 ? -9.340 0.576 16.302 1.00 97.94 78 ALA A CA 1
ATOM 608 C C . ALA A 1 78 ? -10.064 -0.456 15.418 1.00 97.94 78 ALA A C 1
ATOM 610 O O . ALA A 1 78 ? -9.602 -1.587 15.275 1.00 97.94 78 ALA A O 1
ATOM 611 N N . ALA A 1 79 ? -11.172 -0.068 14.776 1.00 98.00 79 ALA A N 1
ATOM 612 C CA . ALA A 1 79 ? -11.868 -0.930 13.824 1.00 98.00 79 ALA A CA 1
ATOM 613 C C . ALA A 1 79 ? -11.013 -1.225 12.577 1.00 98.00 79 ALA A C 1
ATOM 615 O O . ALA A 1 79 ? -10.952 -2.370 12.136 1.00 98.00 79 ALA A O 1
ATOM 616 N N . VAL A 1 80 ? -10.321 -0.220 12.029 1.00 98.06 80 VAL A N 1
ATOM 617 C CA . VAL A 1 80 ? -9.398 -0.384 10.890 1.00 98.06 80 VAL A CA 1
ATOM 618 C C . VAL A 1 80 ? -8.235 -1.309 11.240 1.00 98.06 80 VAL A C 1
ATOM 620 O O . VAL A 1 80 ? -7.950 -2.230 10.477 1.00 98.06 80 VAL A O 1
ATOM 623 N N . GLU A 1 81 ? -7.594 -1.109 12.391 1.00 97.62 81 GLU A N 1
ATOM 624 C CA . GLU A 1 81 ? -6.491 -1.952 12.865 1.00 97.62 81 GLU A CA 1
ATOM 625 C C . GLU A 1 81 ? -6.932 -3.405 13.054 1.00 97.62 81 GLU A C 1
ATOM 627 O O . GLU A 1 81 ? -6.228 -4.323 12.631 1.00 97.62 81 GLU A O 1
ATOM 632 N N . LYS A 1 82 ? -8.126 -3.617 13.621 1.00 97.69 82 LYS A N 1
ATOM 633 C CA . LYS A 1 82 ? -8.716 -4.949 13.766 1.00 97.69 82 LYS A CA 1
ATOM 634 C C . LYS A 1 82 ? -8.922 -5.624 12.408 1.00 97.69 82 LYS A C 1
ATOM 636 O O . LYS A 1 82 ? -8.446 -6.737 12.206 1.00 97.69 82 LYS A O 1
ATOM 641 N N . GLU A 1 83 ? -9.599 -4.963 11.467 1.00 97.44 83 GLU A N 1
ATOM 642 C CA . GLU A 1 83 ? -9.889 -5.560 10.155 1.00 97.44 83 GLU A CA 1
ATOM 643 C C . GLU A 1 83 ? -8.630 -5.795 9.315 1.00 97.44 83 GLU A C 1
ATOM 645 O O . GLU A 1 83 ? -8.576 -6.744 8.530 1.00 97.44 83 GLU A O 1
ATOM 650 N N . TRP A 1 84 ? -7.608 -4.955 9.493 1.00 96.38 84 TRP A N 1
ATOM 651 C CA . TRP A 1 84 ? -6.286 -5.166 8.916 1.00 96.38 84 TRP A CA 1
ATOM 652 C C . TRP A 1 84 ? -5.615 -6.419 9.492 1.00 96.38 84 TRP A C 1
ATOM 654 O O . TRP A 1 84 ? -5.154 -7.270 8.734 1.00 96.38 84 TRP A O 1
ATOM 664 N N . ALA A 1 85 ? -5.587 -6.558 10.821 1.00 96.25 85 ALA A N 1
ATOM 665 C CA . ALA A 1 85 ? -4.953 -7.686 11.503 1.00 96.25 85 ALA A CA 1
ATOM 666 C C . ALA A 1 85 ? -5.659 -9.028 11.237 1.00 96.25 85 ALA A C 1
ATOM 668 O O . ALA A 1 85 ? -5.006 -10.065 11.148 1.00 96.25 85 ALA A O 1
ATOM 669 N N . GLU A 1 86 ? -6.983 -9.014 11.079 1.00 96.69 86 GLU A N 1
ATOM 670 C CA . GLU A 1 86 ? -7.792 -10.201 10.777 1.00 96.69 86 GLU A CA 1
ATOM 671 C C . GLU A 1 86 ? -7.808 -10.559 9.277 1.00 96.69 86 GLU A C 1
ATOM 673 O O . GLU A 1 86 ? -8.393 -11.572 8.876 1.00 96.69 86 GLU A O 1
ATOM 678 N N . MET A 1 87 ? -7.181 -9.751 8.412 1.00 97.19 87 MET A N 1
ATOM 679 C CA . MET A 1 87 ? -7.145 -10.016 6.977 1.00 97.19 87 MET A CA 1
ATOM 680 C C . MET A 1 87 ? -6.355 -11.292 6.674 1.00 97.19 87 MET A C 1
ATOM 682 O O . MET A 1 87 ? -5.173 -11.417 6.988 1.00 97.19 87 MET A O 1
ATOM 686 N N . SER A 1 88 ? -6.998 -12.252 6.003 1.00 97.00 88 SER A N 1
ATOM 687 C CA . SER A 1 88 ? -6.350 -13.529 5.700 1.00 97.00 88 SER A CA 1
ATOM 688 C C . SER A 1 88 ? -5.131 -13.343 4.789 1.00 97.00 88 SER A C 1
ATOM 690 O O . SER A 1 88 ? -5.226 -12.686 3.746 1.00 97.00 88 SER A O 1
ATOM 692 N N . VAL A 1 89 ? -4.033 -14.023 5.119 1.00 95.50 89 VAL A N 1
ATOM 693 C CA . VAL A 1 89 ? -2.821 -14.076 4.285 1.00 95.50 89 VAL A CA 1
ATOM 694 C C . VAL A 1 89 ? -3.143 -14.558 2.867 1.00 95.50 89 VAL A C 1
ATOM 696 O O . VAL A 1 89 ? -2.652 -13.990 1.896 1.00 95.50 89 VAL A O 1
ATOM 699 N N . ASP A 1 90 ? -4.037 -15.538 2.723 1.00 97.75 90 ASP A N 1
ATOM 700 C CA . ASP A 1 90 ? -4.509 -16.038 1.427 1.00 97.75 90 ASP A CA 1
ATOM 701 C C . ASP A 1 90 ? -5.101 -14.940 0.535 1.00 97.75 90 ASP A C 1
ATOM 703 O O . ASP A 1 90 ? -4.815 -14.880 -0.665 1.00 97.75 90 ASP A O 1
ATOM 707 N N . PHE A 1 91 ? -5.923 -14.059 1.110 1.00 97.50 91 PHE A N 1
ATOM 708 C CA . PHE A 1 91 ? -6.485 -12.916 0.395 1.00 97.50 91 PHE A CA 1
ATOM 709 C C . PHE A 1 91 ? -5.393 -11.926 -0.022 1.00 97.50 91 PHE A C 1
ATOM 711 O O . PHE A 1 91 ? -5.388 -11.487 -1.174 1.00 97.50 91 PHE A O 1
ATOM 718 N N . ILE A 1 92 ? -4.448 -11.617 0.871 1.00 96.12 92 ILE A N 1
ATOM 719 C CA . ILE A 1 92 ? -3.322 -10.718 0.580 1.00 96.12 92 ILE A CA 1
ATOM 720 C C . ILE A 1 92 ? -2.493 -11.284 -0.579 1.00 96.12 92 ILE A C 1
ATOM 722 O O . ILE A 1 92 ? -2.280 -10.606 -1.583 1.00 96.12 92 ILE A O 1
ATOM 726 N N . VAL A 1 93 ? -2.113 -12.563 -0.510 1.00 96.25 93 VAL A N 1
ATOM 727 C CA . VAL A 1 93 ? -1.343 -13.242 -1.561 1.00 96.25 93 VAL A CA 1
ATOM 728 C C . VAL A 1 93 ? -2.098 -13.249 -2.891 1.00 96.25 93 VAL A C 1
ATOM 730 O O . VAL A 1 93 ? -1.500 -12.964 -3.929 1.00 96.25 93 VAL A O 1
ATOM 733 N N . LYS A 1 94 ? -3.404 -13.548 -2.899 1.00 97.69 94 LYS A N 1
ATOM 734 C CA . LYS A 1 94 ? -4.231 -13.497 -4.121 1.00 97.69 94 LYS A CA 1
ATOM 735 C C . LYS A 1 94 ? -4.299 -12.085 -4.702 1.00 97.69 94 LYS A C 1
ATOM 737 O O . LYS A 1 94 ? -4.155 -11.924 -5.913 1.00 97.69 94 LYS A O 1
ATOM 742 N N . THR A 1 95 ? -4.461 -11.077 -3.850 1.00 97.38 95 THR A N 1
ATOM 743 C CA . THR A 1 95 ? -4.490 -9.664 -4.247 1.00 97.38 95 THR A CA 1
ATOM 744 C C . THR A 1 95 ? -3.166 -9.258 -4.888 1.00 97.38 95 THR A C 1
ATOM 746 O O . THR A 1 95 ? -3.175 -8.706 -5.986 1.00 97.38 95 THR A O 1
ATOM 749 N N . CYS A 1 96 ? -2.029 -9.618 -4.288 1.00 95.19 96 CYS A N 1
ATOM 750 C CA . CYS A 1 96 ? -0.703 -9.365 -4.854 1.00 95.19 96 CYS A CA 1
ATOM 751 C C . CYS A 1 96 ? -0.462 -10.141 -6.159 1.00 95.19 96 CYS A C 1
ATOM 753 O O . CYS A 1 96 ? 0.068 -9.585 -7.115 1.00 95.19 96 CYS A O 1
ATOM 755 N N . LYS A 1 97 ? -0.899 -11.403 -6.261 1.00 96.19 97 LYS A N 1
ATOM 756 C CA . LYS A 1 97 ? -0.787 -12.193 -7.504 1.00 96.19 97 LYS A CA 1
ATOM 757 C C . LYS A 1 97 ? -1.582 -11.591 -8.668 1.00 96.19 97 LYS A C 1
ATOM 759 O O . LYS A 1 97 ? -1.198 -11.782 -9.820 1.00 96.19 97 LYS A O 1
ATOM 764 N N . ALA A 1 98 ? -2.651 -10.845 -8.388 1.00 96.69 98 ALA A N 1
ATOM 765 C CA . ALA A 1 98 ? -3.434 -10.148 -9.408 1.00 96.69 98 ALA A CA 1
ATOM 766 C C . ALA A 1 98 ? -2.738 -8.898 -9.980 1.00 96.69 98 ALA A C 1
ATOM 768 O O . ALA A 1 98 ? -3.179 -8.384 -11.007 1.00 96.69 98 ALA A O 1
ATOM 769 N N . PHE A 1 99 ? -1.648 -8.432 -9.363 1.00 93.75 99 PHE A N 1
ATOM 770 C CA . PHE A 1 99 ? -0.940 -7.217 -9.762 1.00 93.75 99 PHE A CA 1
ATOM 771 C C . PHE A 1 99 ? -0.449 -7.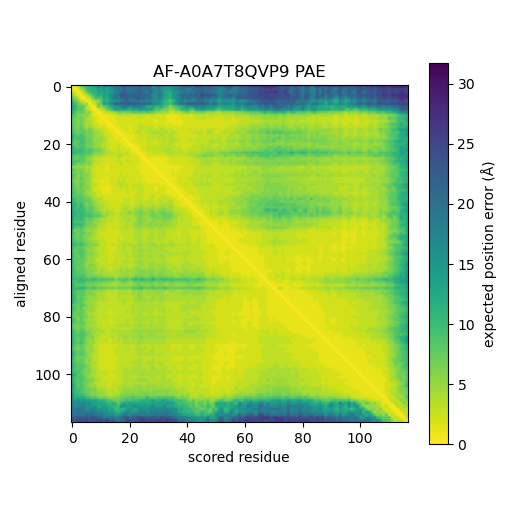271 -11.217 1.00 93.75 99 PHE A C 1
ATOM 773 O O . PHE A 1 99 ? -0.810 -6.432 -12.041 1.00 93.75 99 PHE A O 1
ATOM 780 N N . ARG A 1 100 ? 0.329 -8.302 -11.570 1.00 93.69 100 ARG A N 1
ATOM 781 C CA . ARG A 1 100 ? 0.913 -8.429 -12.913 1.00 93.69 100 ARG A CA 1
ATOM 782 C C . ARG A 1 100 ? -0.148 -8.546 -14.022 1.00 93.69 100 ARG A C 1
ATOM 784 O O . ARG A 1 100 ? -0.063 -7.763 -14.966 1.00 93.69 100 ARG A O 1
ATOM 791 N N . PRO A 1 101 ? -1.165 -9.426 -13.918 1.00 95.94 101 PRO A N 1
ATOM 792 C CA . PRO A 1 101 ? -2.239 -9.482 -14.911 1.00 95.94 101 PRO A CA 1
ATOM 793 C C . PRO A 1 101 ? -2.952 -8.139 -15.130 1.00 95.94 101 PRO A C 1
ATOM 795 O O . PRO A 1 101 ? -3.319 -7.813 -16.257 1.00 95.94 101 PRO A O 1
ATOM 798 N N . ARG A 1 102 ? -3.131 -7.333 -14.073 1.00 94.44 102 ARG A N 1
ATOM 799 C CA . ARG A 1 102 ? -3.745 -5.997 -14.170 1.00 94.44 102 ARG A CA 1
ATOM 800 C C . ARG A 1 102 ? -2.868 -5.015 -14.944 1.00 94.44 102 ARG A C 1
ATOM 802 O O . ARG A 1 102 ? -3.374 -4.328 -15.829 1.00 94.44 102 ARG A O 1
ATOM 809 N N . ILE A 1 103 ? -1.560 -5.006 -14.680 1.00 90.94 103 ILE A N 1
ATOM 810 C CA . ILE A 1 103 ? -0.595 -4.201 -15.444 1.00 90.94 103 ILE A CA 1
ATOM 811 C C . ILE A 1 103 ? -0.594 -4.608 -16.923 1.00 90.94 103 ILE A C 1
ATOM 813 O O . ILE A 1 103 ? -0.666 -3.748 -17.800 1.00 90.94 103 ILE A O 1
ATOM 817 N N . GLU A 1 104 ? -0.564 -5.908 -17.221 1.00 93.44 104 GLU A N 1
ATOM 818 C CA . GLU A 1 104 ? -0.593 -6.422 -18.597 1.00 93.44 104 GLU A CA 1
ATOM 819 C C . GLU A 1 104 ? -1.885 -6.018 -19.331 1.00 93.44 104 GLU A C 1
ATOM 821 O O . GLU A 1 104 ? -1.838 -5.576 -20.484 1.00 93.44 104 GLU A O 1
ATOM 826 N N . ALA A 1 105 ? -3.036 -6.088 -18.655 1.00 92.25 105 ALA A N 1
ATOM 827 C CA . ALA A 1 105 ? -4.314 -5.640 -19.202 1.00 92.25 105 ALA A CA 1
ATOM 828 C C . ALA A 1 105 ? -4.333 -4.126 -19.478 1.00 92.25 105 ALA A C 1
ATOM 830 O O . ALA A 1 105 ? -4.763 -3.706 -20.556 1.00 92.25 105 ALA A O 1
ATOM 831 N N . MET A 1 106 ? -3.818 -3.310 -18.552 1.00 89.50 106 MET A N 1
ATOM 832 C CA . MET A 1 106 ? -3.686 -1.861 -18.730 1.00 89.50 106 MET A CA 1
ATOM 833 C C . MET A 1 106 ? -2.793 -1.524 -19.935 1.00 89.50 106 MET A C 1
ATOM 835 O O . MET A 1 106 ? -3.159 -0.685 -20.760 1.00 89.50 106 MET A O 1
ATOM 839 N N . LEU A 1 107 ? -1.640 -2.189 -20.076 1.00 88.44 107 LEU A N 1
ATOM 840 C CA . LEU A 1 107 ? -0.734 -1.978 -21.210 1.00 88.44 107 LEU A CA 1
ATOM 841 C C . LEU A 1 107 ? -1.414 -2.318 -22.541 1.00 88.44 107 LEU A C 1
ATOM 843 O O . LEU A 1 107 ? -1.338 -1.533 -23.487 1.00 88.44 107 LEU A O 1
ATOM 847 N N . LYS A 1 108 ? -2.139 -3.441 -22.603 1.00 90.31 108 LYS A N 1
ATOM 848 C CA . LYS A 1 108 ? -2.906 -3.834 -23.792 1.00 90.31 108 LYS A CA 1
ATOM 849 C C . LYS A 1 108 ? -3.982 -2.803 -24.146 1.00 90.31 108 LYS A C 1
ATOM 851 O O . LYS A 1 108 ? -4.111 -2.440 -25.315 1.00 90.31 108 LYS A O 1
ATOM 856 N N . ALA A 1 109 ? -4.723 -2.307 -23.155 1.00 86.50 109 ALA A N 1
ATOM 857 C CA . ALA A 1 109 ? -5.745 -1.282 -23.361 1.00 86.50 109 ALA A CA 1
ATOM 858 C C . ALA A 1 109 ? -5.139 0.034 -23.877 1.00 86.50 109 ALA A C 1
ATOM 860 O O . ALA A 1 109 ? -5.665 0.634 -24.814 1.00 86.50 109 ALA A O 1
ATOM 861 N N . ARG A 1 110 ? -3.991 0.453 -23.331 1.00 80.69 110 ARG A N 1
ATOM 862 C CA .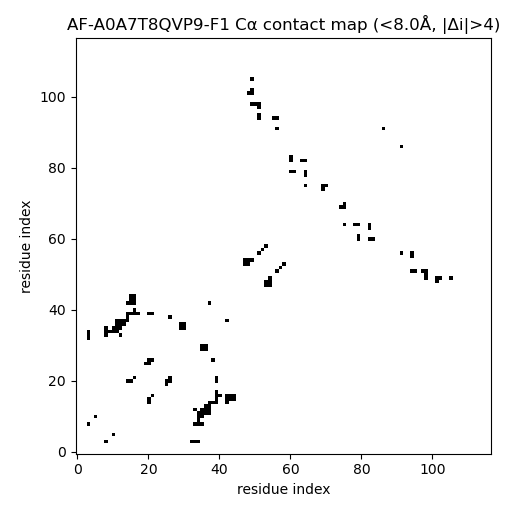 ARG A 1 110 ? -3.282 1.660 -23.777 1.00 80.69 110 ARG A CA 1
ATOM 863 C C . ARG A 1 110 ? -2.792 1.547 -25.221 1.00 80.69 110 ARG A C 1
ATOM 865 O O . ARG A 1 110 ? -2.961 2.495 -25.982 1.00 80.69 110 ARG A O 1
ATOM 872 N N . VAL A 1 111 ? -2.212 0.407 -25.606 1.00 72.62 111 VAL A N 1
ATOM 873 C CA . VAL A 1 111 ? -1.779 0.154 -26.993 1.00 72.62 111 VAL A CA 1
ATOM 874 C C . VAL A 1 111 ? -2.970 0.192 -27.948 1.00 72.62 111 VAL A C 1
ATOM 876 O O . VAL A 1 111 ? -2.880 0.819 -28.998 1.00 72.62 111 VAL A O 1
ATOM 879 N N . ALA A 1 112 ? -4.103 -0.406 -27.567 1.00 69.44 112 ALA A N 1
ATOM 880 C CA . ALA A 1 112 ? -5.316 -0.335 -28.373 1.00 69.44 112 ALA A CA 1
ATOM 881 C C . ALA A 1 112 ? -5.740 1.123 -28.613 1.00 69.44 112 ALA A C 1
ATOM 883 O O . ALA A 1 112 ? -5.891 1.512 -29.763 1.00 69.44 112 ALA A O 1
ATOM 884 N N . ILE A 1 113 ? -5.835 1.956 -27.567 1.00 74.38 113 ILE A N 1
ATOM 885 C CA . ILE A 1 113 ? -6.215 3.378 -27.695 1.00 74.38 113 ILE A CA 1
ATOM 886 C C . ILE A 1 113 ? -5.296 4.143 -28.662 1.00 74.38 113 ILE A C 1
ATOM 888 O O . ILE A 1 113 ? -5.778 4.982 -29.421 1.00 74.38 113 ILE A O 1
ATOM 892 N N . LEU A 1 114 ? -3.987 3.877 -28.638 1.00 68.12 114 LEU A N 1
ATOM 893 C CA . LEU A 1 114 ? -3.024 4.548 -29.520 1.00 68.12 114 LEU A CA 1
ATOM 894 C C . LEU A 1 114 ? -3.140 4.101 -30.984 1.00 68.12 114 LEU A C 1
ATOM 896 O O . LEU A 1 114 ? -2.906 4.917 -31.863 1.00 68.12 114 LEU A O 1
ATOM 900 N N . ASN A 1 115 ? -3.532 2.851 -31.242 1.00 62.62 115 ASN A N 1
ATOM 901 C CA . ASN A 1 115 ? -3.694 2.308 -32.596 1.00 62.62 115 ASN A CA 1
ATOM 902 C C . ASN A 1 115 ? -5.014 2.714 -33.281 1.00 62.62 115 ASN A C 1
ATOM 904 O O . ASN A 1 115 ? -5.201 2.416 -34.457 1.00 62.62 115 ASN A O 1
ATOM 908 N N . TYR A 1 116 ? -5.939 3.347 -32.553 1.00 54.19 116 TYR A N 1
ATOM 909 C CA . TYR A 1 116 ? -7.207 3.873 -33.084 1.00 54.19 116 TYR A CA 1
ATOM 910 C C . TYR A 1 116 ? -7.174 5.393 -33.342 1.00 54.19 116 TYR A C 1
ATOM 912 O O . TYR A 1 116 ? -8.218 5.981 -33.625 1.00 54.19 116 TYR A O 1
ATOM 920 N N . LYS A 1 117 ? -6.004 6.032 -33.228 1.00 50.84 117 LYS A N 1
ATOM 921 C CA . LYS A 1 117 ? -5.764 7.430 -33.617 1.00 50.84 117 LYS A CA 1
ATOM 922 C C . LYS A 1 117 ? -4.943 7.486 -34.894 1.00 50.84 117 LYS A C 1
ATOM 924 O O . LYS A 1 117 ? -5.212 8.411 -35.688 1.00 50.84 117 LYS A O 1
#

Radius of gyration: 17.24 Å; Cα contacts (8 Å, |Δi|>4): 84; chains: 1; bounding box: 41×32×52 Å

Mean predicted aligned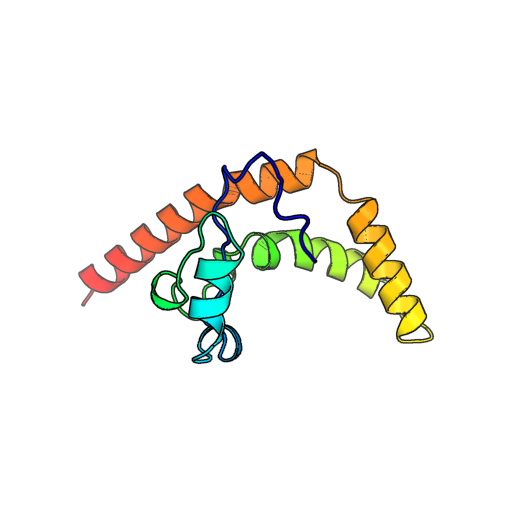 error: 5.8 Å

pLDDT: mean 88.54, std 12.72, range [40.66, 98.44]

Organism: Caligus rogercresseyi (NCBI:txi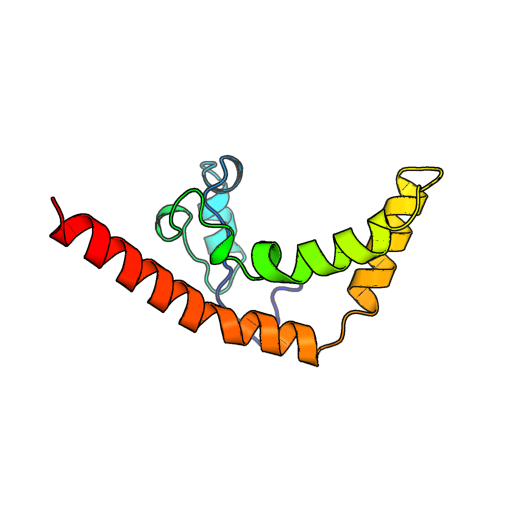d217165)

Secondary structure (DSSP, 8-state):
---TTTTTT---B-----GGGGSTHHHHHHHHH-S-B--TTTSPTT-GGG-HIIIIIHHHHHHHHTTS--SSHHHHHHHHHHHHHTS-HHHHHHHHHTHHHHHHHHHHHHHHHHHT-

Sequence (117 aa):
MVDATYPEGNYVFQQDSAPGHKAKDHPKWCEENLAAFWPWSMWPPSSPDCNPLDYGICGVVERKTCSIPHASVDALKAAVEKEWAEMSVDFIVKTCKAFRPRIEAMLKARVAILNYK